Protein AF-A0A924P1Z1-F1 (afdb_monomer_lite)

pLDDT: mean 70.15, std 11.01, range [44.66, 86.44]

Foldseek 3Di:
DDDDDDDPPDDDPPPPDDDDPPPPPPDDPCNVVVCPCVQVVVQVVVCVVPVDNDDPDDDDPVVVCVVVVVVVVVVVVVVVD

Sequence (81 aa):
MKKTTPLKTFTLPKTAIASTPAVAPVIAPNFYVNQLGFFCKQEIKFDKAVKIPLRFRLGSVEDCDRMEGKYRYRAQRKKYD

Radius of gyration: 29.4 Å; chains: 1; bounding box: 72×61×60 Å

Secondary structure (DSSP, 8-state):
----------PPP------------SS-TTHHHHHTTHHHHHHHHHHHHH-------SS-HHHHHHHTTHHHHHHHHTTT-

Structure (mmCIF, N/CA/C/O backbone):
data_AF-A0A924P1Z1-F1
#
_entry.id   AF-A0A924P1Z1-F1
#
loop_
_atom_site.group_PDB
_atom_site.id
_atom_site.type_symbol
_atom_site.label_atom_id
_atom_site.label_alt_id
_atom_site.label_comp_id
_atom_site.label_asym_id
_atom_site.label_entity_id
_atom_site.label_seq_id
_atom_site.pdbx_PDB_ins_code
_atom_site.Cartn_x
_atom_site.Cartn_y
_atom_site.Cartn_z
_atom_site.occupancy
_atom_site.B_iso_or_equiv
_atom_site.auth_seq_id
_atom_site.auth_comp_id
_atom_site.auth_asym_id
_atom_site.auth_atom_id
_atom_site.pdbx_PDB_model_num
ATOM 1 N N . MET A 1 1 ? 51.384 45.531 -25.152 1.00 44.66 1 MET A N 1
ATOM 2 C CA . MET A 1 1 ? 50.003 45.041 -25.378 1.00 44.66 1 MET A CA 1
ATOM 3 C C . MET A 1 1 ? 50.065 43.563 -25.756 1.00 44.66 1 MET A C 1
ATOM 5 O O . MET A 1 1 ? 50.397 43.250 -26.891 1.00 44.66 1 MET A O 1
ATOM 9 N N . LYS A 1 2 ? 49.852 42.648 -24.802 1.00 49.75 2 LYS A N 1
ATOM 10 C CA . LYS A 1 2 ? 49.830 41.199 -25.069 1.00 49.75 2 LYS A CA 1
ATOM 11 C C . LYS A 1 2 ? 48.411 40.849 -25.519 1.00 49.75 2 LYS A C 1
ATOM 13 O O . LYS A 1 2 ? 47.482 40.969 -24.730 1.00 49.75 2 LYS A O 1
ATOM 18 N N . LYS A 1 3 ? 48.231 40.547 -26.806 1.00 49.84 3 LYS A N 1
ATOM 19 C CA . LYS A 1 3 ? 46.922 40.205 -27.371 1.00 49.84 3 LYS A CA 1
ATOM 20 C C . LYS A 1 3 ? 46.482 38.848 -26.820 1.00 49.84 3 LYS A C 1
ATOM 22 O O . LYS A 1 3 ? 47.158 37.846 -27.021 1.00 49.84 3 LYS A O 1
ATOM 27 N N . THR A 1 4 ? 45.361 38.855 -26.116 1.00 58.22 4 THR A N 1
ATOM 28 C CA . THR A 1 4 ? 44.597 37.678 -25.707 1.00 58.22 4 THR A CA 1
ATOM 29 C C . THR A 1 4 ? 44.047 36.959 -26.935 1.00 58.22 4 THR A C 1
ATOM 31 O O . THR A 1 4 ? 43.359 37.580 -27.741 1.00 58.22 4 THR A O 1
ATOM 34 N N . THR A 1 5 ? 44.247 35.647 -27.028 1.00 67.12 5 THR A N 1
ATOM 35 C CA . THR A 1 5 ? 43.340 34.762 -27.774 1.00 67.12 5 THR A CA 1
ATOM 36 C C . THR A 1 5 ? 43.155 33.472 -26.976 1.00 67.12 5 THR A C 1
ATOM 38 O O . THR A 1 5 ? 44.135 32.743 -26.805 1.00 67.12 5 THR A O 1
ATOM 41 N N . PRO A 1 6 ? 41.950 33.172 -26.456 1.00 62.06 6 PRO A N 1
ATOM 42 C CA . PRO A 1 6 ? 41.697 31.892 -25.817 1.00 62.06 6 PRO A CA 1
ATOM 43 C C . PRO A 1 6 ? 41.665 30.792 -26.882 1.00 62.06 6 PRO A C 1
ATOM 45 O O . PRO A 1 6 ? 41.017 30.920 -27.925 1.00 62.06 6 PRO A O 1
ATOM 48 N N . LEU A 1 7 ? 42.391 29.714 -26.607 1.00 61.16 7 LEU A N 1
ATOM 49 C CA . LEU A 1 7 ? 42.383 28.489 -27.392 1.00 61.16 7 LEU A CA 1
ATOM 50 C C . LEU A 1 7 ? 40.945 27.948 -27.420 1.00 61.16 7 LEU A C 1
ATOM 52 O O . LEU A 1 7 ? 40.388 27.599 -26.381 1.00 61.16 7 LEU A O 1
ATOM 56 N N . LYS A 1 8 ? 40.325 27.917 -28.604 1.00 58.78 8 LYS A N 1
ATOM 57 C CA . LYS A 1 8 ? 39.020 27.284 -28.819 1.00 58.78 8 LYS A CA 1
ATOM 58 C C . LYS A 1 8 ? 39.198 25.775 -28.666 1.00 58.78 8 LYS A C 1
ATOM 60 O O . LYS A 1 8 ? 39.732 25.126 -29.562 1.00 58.78 8 LYS A O 1
ATOM 65 N N . THR A 1 9 ? 38.774 25.217 -27.539 1.00 60.31 9 THR A N 1
ATOM 66 C CA . THR A 1 9 ? 38.707 23.768 -27.360 1.00 60.31 9 THR A CA 1
ATOM 67 C C . THR A 1 9 ? 37.595 23.202 -28.235 1.00 60.31 9 THR A C 1
ATOM 69 O O . THR A 1 9 ? 36.407 23.469 -28.065 1.00 60.31 9 THR A O 1
ATOM 72 N N . PHE A 1 10 ? 38.042 22.444 -29.226 1.00 69.81 10 PHE A N 1
ATOM 73 C CA . PHE A 1 10 ? 37.276 21.622 -30.145 1.00 69.81 10 PHE A CA 1
ATOM 74 C C . PHE A 1 10 ? 36.272 20.742 -29.383 1.00 69.81 10 PHE A C 1
ATOM 76 O O . PHE A 1 10 ? 36.653 19.892 -28.579 1.00 69.81 10 PHE A O 1
ATOM 83 N N . THR A 1 11 ? 34.980 20.982 -29.598 1.00 66.62 11 THR A N 1
ATOM 84 C CA . THR A 1 11 ? 33.898 20.189 -29.008 1.00 66.62 11 THR A CA 1
ATOM 85 C C . THR A 1 11 ? 33.847 18.831 -29.706 1.00 66.62 11 THR A C 1
ATOM 87 O O . THR A 1 11 ? 33.789 18.771 -30.933 1.00 66.62 11 THR A O 1
ATOM 90 N N . LEU A 1 12 ? 33.874 17.742 -28.933 1.00 67.00 12 LEU A N 1
ATOM 91 C CA . LEU A 1 12 ? 33.735 16.383 -29.457 1.00 67.00 12 LEU A CA 1
ATOM 92 C C . LEU A 1 12 ? 32.408 16.239 -30.227 1.00 67.00 12 LEU A C 1
ATOM 94 O O . LEU A 1 12 ? 31.364 16.642 -29.704 1.00 67.00 12 LEU A O 1
ATOM 98 N N . PRO A 1 13 ? 32.413 15.657 -31.442 1.00 63.50 13 PRO A N 1
ATOM 99 C CA . PRO A 1 13 ? 31.185 15.395 -32.172 1.00 63.50 13 PRO A CA 1
ATOM 100 C C . PRO A 1 13 ? 30.356 14.384 -31.380 1.00 63.50 13 PRO A C 1
ATOM 102 O O . PRO A 1 13 ? 30.780 13.256 -31.133 1.00 63.50 13 PRO A O 1
ATOM 105 N N . LYS A 1 14 ? 29.162 14.809 -30.962 1.00 62.09 14 LYS A N 1
ATOM 106 C CA . LYS A 1 14 ? 28.140 13.943 -30.379 1.00 62.09 14 LYS A CA 1
ATOM 107 C C . LYS A 1 14 ? 27.734 12.935 -31.450 1.00 62.09 14 LYS A C 1
ATOM 109 O O . LYS A 1 14 ? 26.929 13.254 -32.321 1.00 62.09 14 LYS A O 1
ATOM 114 N N . THR A 1 15 ? 28.331 11.748 -31.405 1.00 59.69 15 THR A N 1
ATOM 115 C CA . THR A 1 15 ? 27.975 10.605 -32.245 1.00 59.69 15 THR A CA 1
ATOM 116 C C . THR A 1 15 ? 26.463 10.423 -32.180 1.00 59.69 15 THR A C 1
ATOM 118 O O . THR A 1 15 ? 25.908 10.177 -31.108 1.00 59.69 15 THR A O 1
ATOM 121 N N . ALA A 1 16 ? 25.789 10.621 -33.312 1.00 64.44 16 ALA A N 1
ATOM 122 C CA . ALA A 1 16 ? 24.375 10.331 -33.455 1.00 64.44 16 ALA A CA 1
ATOM 123 C C . ALA A 1 16 ? 24.206 8.816 -33.306 1.00 64.44 16 ALA A C 1
ATOM 125 O O . ALA A 1 16 ? 24.523 8.042 -34.206 1.00 64.44 16 ALA A O 1
ATOM 126 N N . ILE A 1 17 ? 23.790 8.400 -32.114 1.00 63.59 17 ILE A N 1
ATOM 127 C CA . ILE A 1 17 ? 23.479 7.012 -31.803 1.00 63.59 17 ILE A CA 1
ATOM 128 C C . ILE A 1 17 ? 22.205 6.694 -32.585 1.00 63.59 17 ILE A C 1
ATOM 130 O O . ILE A 1 17 ? 21.187 7.363 -32.401 1.00 63.59 17 ILE A O 1
ATOM 134 N N . ALA A 1 18 ? 22.293 5.735 -33.504 1.00 65.31 18 ALA A N 1
ATOM 135 C CA . ALA A 1 18 ? 21.178 5.284 -34.320 1.00 65.31 18 ALA A CA 1
ATOM 136 C C . ALA A 1 18 ? 19.954 4.989 -33.437 1.00 65.31 18 ALA A C 1
ATOM 138 O O . ALA A 1 18 ? 20.017 4.176 -32.516 1.00 65.31 18 ALA A O 1
ATOM 139 N N . SER A 1 19 ? 18.842 5.672 -33.706 1.00 66.69 19 SER A N 1
ATOM 140 C CA . SER A 1 19 ? 17.567 5.431 -33.042 1.00 66.69 19 SER A CA 1
ATOM 141 C C . SER A 1 19 ? 17.009 4.086 -33.506 1.00 66.69 19 SER A C 1
ATOM 143 O O . SER A 1 19 ? 16.305 4.009 -34.513 1.00 66.69 19 SER A O 1
ATOM 145 N N . THR A 1 20 ? 17.319 3.007 -32.788 1.00 70.31 20 THR A N 1
ATOM 146 C CA . THR A 1 20 ? 16.495 1.795 -32.839 1.00 70.31 20 THR A CA 1
ATOM 147 C C . THR A 1 20 ? 15.054 2.188 -32.506 1.00 70.31 20 THR A C 1
ATOM 149 O O . THR A 1 20 ? 14.859 2.916 -31.526 1.00 70.31 20 THR A O 1
ATOM 152 N N . PRO A 1 21 ? 14.044 1.756 -33.283 1.00 64.44 21 PRO A N 1
ATOM 153 C CA . PRO A 1 21 ? 12.654 2.039 -32.960 1.00 64.44 21 PRO A CA 1
ATOM 154 C C . PRO A 1 21 ? 12.350 1.416 -31.599 1.00 64.44 21 PRO A C 1
ATOM 156 O O . PRO A 1 21 ? 12.343 0.196 -31.441 1.00 64.44 21 PRO A O 1
ATOM 159 N N . ALA A 1 22 ? 12.162 2.268 -30.594 1.00 69.12 22 ALA A N 1
ATOM 160 C CA . ALA A 1 22 ? 11.789 1.830 -29.265 1.00 69.12 22 ALA A CA 1
ATOM 161 C C . ALA A 1 22 ? 10.3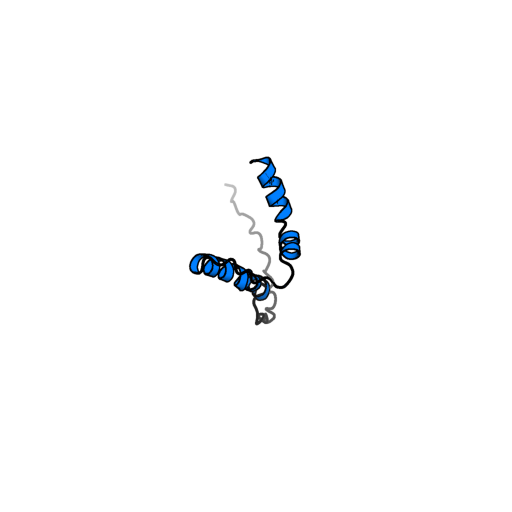64 1.279 -29.349 1.00 69.12 22 ALA A C 1
ATOM 163 O O . ALA A 1 22 ? 9.399 2.035 -29.457 1.00 69.12 22 ALA A O 1
ATOM 164 N N . VAL A 1 23 ? 10.234 -0.047 -29.345 1.00 72.00 23 VAL A N 1
ATOM 165 C CA . VAL A 1 23 ? 8.945 -0.715 -29.183 1.00 72.00 23 VAL A CA 1
ATOM 166 C C . VAL A 1 23 ? 8.459 -0.365 -27.781 1.00 72.00 23 VAL A C 1
ATOM 168 O O . VAL A 1 23 ? 8.973 -0.878 -26.787 1.00 72.00 23 VAL A O 1
ATOM 171 N N . ALA A 1 24 ? 7.526 0.583 -27.694 1.00 74.12 24 ALA A N 1
ATOM 172 C CA . ALA A 1 24 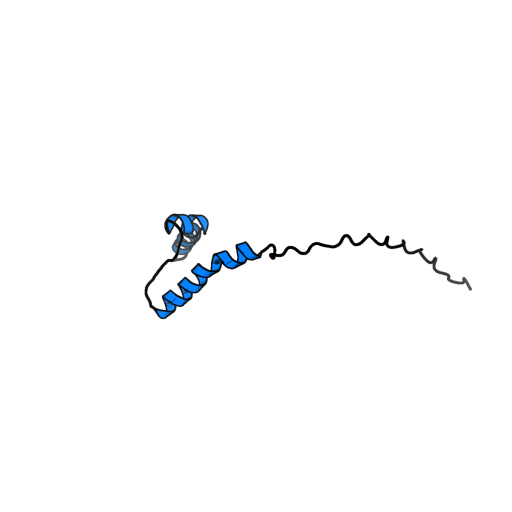? 6.930 0.956 -26.424 1.00 74.12 24 ALA A CA 1
ATOM 173 C C . ALA A 1 24 ? 6.181 -0.265 -25.864 1.00 74.12 24 ALA A C 1
ATOM 175 O O . ALA A 1 24 ? 5.392 -0.881 -26.589 1.00 74.12 24 ALA A O 1
ATOM 176 N N . PRO A 1 25 ? 6.413 -0.648 -24.599 1.00 77.06 25 PRO A N 1
ATOM 177 C CA . PRO A 1 25 ? 5.660 -1.732 -23.997 1.00 77.06 25 PRO A CA 1
ATOM 178 C C . PRO A 1 25 ? 4.180 -1.333 -23.927 1.00 77.06 25 PRO A C 1
ATOM 180 O O . PRO A 1 25 ? 3.841 -0.245 -23.467 1.00 77.06 25 PRO A O 1
ATOM 183 N N . VAL A 1 26 ? 3.297 -2.233 -24.371 1.00 84.25 26 VAL A N 1
ATOM 184 C CA . VAL A 1 26 ? 1.829 -2.051 -24.360 1.00 84.25 26 VAL A CA 1
ATOM 185 C C . VAL A 1 26 ? 1.300 -1.805 -22.941 1.00 84.25 26 VAL A C 1
ATOM 187 O O . VAL A 1 26 ? 0.256 -1.188 -22.746 1.00 84.25 26 VAL A O 1
ATOM 190 N N . ILE A 1 27 ? 2.036 -2.276 -21.934 1.00 85.56 27 ILE A N 1
ATOM 191 C CA . ILE A 1 27 ? 1.682 -2.182 -20.525 1.00 85.56 27 ILE A CA 1
ATOM 192 C C . ILE A 1 27 ? 2.782 -1.418 -19.797 1.00 85.56 27 ILE A C 1
ATOM 194 O O . ILE A 1 27 ? 3.967 -1.734 -19.918 1.00 85.56 27 ILE A O 1
ATOM 198 N N . ALA A 1 28 ? 2.380 -0.420 -19.008 1.00 86.00 28 ALA A N 1
ATOM 199 C CA . ALA A 1 28 ? 3.310 0.303 -18.158 1.00 86.00 28 ALA A CA 1
ATOM 200 C C . ALA A 1 28 ? 3.976 -0.671 -17.166 1.00 86.00 28 ALA A C 1
ATOM 202 O O . ALA A 1 28 ? 3.279 -1.492 -16.565 1.00 86.00 28 ALA A O 1
ATOM 203 N N . PRO A 1 29 ? 5.289 -0.557 -16.913 1.00 82.75 29 PRO A N 1
ATOM 204 C CA . PRO A 1 29 ? 6.021 -1.497 -16.058 1.00 82.75 29 PRO A CA 1
ATOM 205 C C . PRO A 1 29 ? 5.442 -1.621 -14.637 1.00 82.75 29 PRO A C 1
ATOM 207 O O . PRO A 1 29 ? 5.550 -2.668 -14.011 1.00 82.75 29 PRO A O 1
ATOM 210 N N . ASN A 1 30 ? 4.751 -0.586 -14.148 1.00 84.50 30 ASN A N 1
ATOM 211 C CA . ASN A 1 30 ? 4.132 -0.565 -12.819 1.00 84.50 30 ASN A CA 1
ATOM 212 C C . ASN A 1 30 ? 2.624 -0.881 -12.821 1.00 84.50 30 ASN A C 1
ATOM 214 O O . ASN A 1 30 ? 1.963 -0.764 -11.790 1.00 84.50 30 ASN A O 1
ATOM 218 N N . PHE A 1 31 ? 2.042 -1.245 -13.964 1.00 85.19 31 PHE A N 1
ATOM 219 C CA . PHE A 1 31 ? 0.595 -1.425 -14.096 1.00 85.19 31 PHE A CA 1
ATOM 220 C C . PHE A 1 31 ? 0.060 -2.523 -13.170 1.00 85.19 31 PHE A C 1
ATOM 222 O O . PHE A 1 31 ? -0.962 -2.319 -12.517 1.00 85.19 31 PHE A O 1
ATOM 229 N N . TYR A 1 32 ? 0.775 -3.647 -13.062 1.00 79.69 32 TYR A N 1
ATOM 230 C CA . TYR A 1 32 ? 0.392 -4.766 -12.201 1.00 79.69 32 TYR A CA 1
ATOM 231 C C . TYR A 1 32 ? 0.408 -4.365 -10.721 1.00 79.69 32 TYR A C 1
ATOM 233 O O . TYR A 1 32 ? -0.622 -4.416 -10.056 1.00 79.69 32 TYR A O 1
ATOM 241 N N . VAL A 1 33 ? 1.546 -3.863 -10.227 1.00 82.19 33 VAL A N 1
ATOM 242 C CA . VAL A 1 33 ? 1.725 -3.496 -8.811 1.00 82.19 33 VAL A CA 1
ATOM 243 C C . VAL A 1 33 ? 0.780 -2.383 -8.349 1.00 82.19 33 VAL A C 1
ATOM 245 O O . VAL A 1 33 ? 0.301 -2.414 -7.217 1.00 82.19 33 VAL A O 1
ATOM 248 N N . ASN A 1 34 ? 0.432 -1.439 -9.229 1.00 81.31 34 ASN A N 1
ATOM 249 C CA . ASN A 1 34 ? -0.462 -0.330 -8.889 1.00 81.31 34 ASN A CA 1
ATOM 250 C C . ASN A 1 34 ? -1.923 -0.762 -8.681 1.00 81.31 34 ASN A C 1
ATOM 252 O O . ASN A 1 34 ? -2.666 -0.087 -7.963 1.00 81.31 34 ASN A O 1
ATOM 256 N N . GLN A 1 35 ? -2.346 -1.873 -9.288 1.00 80.81 35 GLN A N 1
ATOM 257 C CA . GLN A 1 35 ? -3.727 -2.360 -9.213 1.00 80.81 35 GLN A CA 1
ATOM 258 C C . GLN A 1 35 ? -3.980 -3.311 -8.041 1.00 80.81 35 GLN A C 1
ATOM 260 O O . GLN A 1 35 ? -5.126 -3.457 -7.619 1.00 80.81 35 GLN A O 1
ATOM 265 N N . LEU A 1 36 ? -2.928 -3.886 -7.448 1.00 81.06 36 LEU A N 1
ATOM 266 C CA . LEU A 1 36 ? -3.048 -4.833 -6.331 1.00 81.06 36 LEU A CA 1
ATOM 267 C C . LEU A 1 36 ? -3.770 -4.231 -5.111 1.00 81.06 36 LEU A C 1
ATOM 269 O O . LEU A 1 36 ? -4.487 -4.928 -4.402 1.00 81.06 36 LEU A O 1
ATOM 273 N N . GLY A 1 37 ? -3.642 -2.920 -4.885 1.00 80.88 37 GLY A N 1
ATOM 274 C CA . GLY A 1 37 ? -4.294 -2.219 -3.774 1.00 80.88 37 GLY A CA 1
ATOM 275 C C . GLY A 1 37 ? -5.748 -1.792 -4.021 1.00 80.88 37 GLY A C 1
ATOM 276 O O . GLY A 1 37 ? -6.306 -1.087 -3.177 1.00 80.88 37 GLY A O 1
ATOM 277 N N . PHE A 1 38 ? -6.358 -2.139 -5.163 1.00 84.75 38 PHE A N 1
ATOM 278 C CA . PHE A 1 38 ? -7.721 -1.713 -5.508 1.00 84.75 38 PHE A CA 1
ATOM 279 C C . PHE A 1 38 ? -8.746 -2.183 -4.469 1.00 84.75 38 PHE A C 1
ATOM 281 O O . PHE A 1 38 ? -9.476 -1.359 -3.915 1.00 84.75 38 PHE A O 1
ATOM 288 N N . PHE A 1 39 ? -8.741 -3.476 -4.136 1.00 82.50 39 PHE A N 1
ATOM 289 C CA . PHE A 1 39 ? -9.677 -4.050 -3.169 1.00 82.50 39 PHE A CA 1
ATOM 290 C C . PHE A 1 39 ? -9.489 -3.476 -1.765 1.00 82.50 39 PHE A C 1
ATOM 292 O O . PHE A 1 39 ? -10.464 -3.026 -1.173 1.00 82.50 39 PHE A O 1
ATOM 299 N N . CYS A 1 40 ? -8.249 -3.350 -1.279 1.00 76.56 40 CYS A N 1
ATOM 300 C CA . CYS A 1 40 ? -7.970 -2.770 0.040 1.00 76.56 40 CYS A CA 1
ATOM 301 C C . CYS A 1 40 ? -8.518 -1.339 0.188 1.00 76.56 40 CYS A C 1
ATOM 303 O O . CYS A 1 40 ? -9.021 -0.958 1.243 1.00 76.56 40 CYS A O 1
ATOM 305 N N . LYS A 1 41 ? -8.441 -0.523 -0.871 1.00 82.88 41 LYS A N 1
ATOM 306 C CA . LYS A 1 41 ? -8.976 0.848 -0.852 1.00 82.88 41 LYS A CA 1
ATOM 307 C C . LYS A 1 41 ? -10.503 0.872 -0.863 1.00 82.88 41 LYS A C 1
ATOM 309 O O . LYS A 1 41 ? -11.089 1.745 -0.222 1.00 82.88 41 LYS A O 1
ATOM 314 N N . GLN A 1 42 ? -11.139 -0.038 -1.600 1.00 85.56 42 GLN A N 1
ATOM 315 C CA . GLN A 1 42 ? -12.599 -0.138 -1.637 1.00 85.56 42 GLN A CA 1
ATOM 316 C C . GLN A 1 42 ? -13.158 -0.696 -0.332 1.00 85.56 42 GLN A C 1
ATOM 318 O O . GLN A 1 42 ? -14.150 -0.173 0.162 1.00 85.56 42 GLN A O 1
ATOM 323 N N . GLU A 1 43 ? -12.468 -1.659 0.275 1.00 82.94 43 GLU A N 1
ATOM 324 C CA . GLU A 1 43 ? -12.785 -2.209 1.591 1.00 82.94 43 GLU A CA 1
ATOM 325 C C . GLU A 1 43 ? -12.904 -1.099 2.642 1.00 82.94 43 GLU A C 1
ATOM 327 O O . GLU A 1 43 ? -13.935 -0.971 3.289 1.00 82.94 43 GLU A O 1
ATOM 332 N N . ILE A 1 44 ? -11.908 -0.208 2.731 1.00 82.81 44 ILE A N 1
ATOM 333 C CA . ILE A 1 44 ? -11.915 0.914 3.686 1.00 82.81 44 ILE A CA 1
ATOM 334 C C . ILE A 1 44 ? -13.090 1.873 3.442 1.00 82.81 44 ILE A C 1
ATOM 336 O O . ILE A 1 44 ? -13.647 2.435 4.385 1.00 82.81 44 ILE A O 1
ATOM 340 N N . LYS A 1 45 ? -13.455 2.119 2.179 1.00 85.12 45 LYS A N 1
ATOM 341 C CA . LYS A 1 45 ? -14.598 2.984 1.843 1.00 85.12 45 LYS A CA 1
ATOM 342 C C . LYS A 1 45 ? -15.922 2.314 2.198 1.00 85.12 45 LYS A C 1
ATOM 344 O O . LYS A 1 45 ? -16.818 2.982 2.706 1.00 85.12 45 LYS A O 1
ATOM 349 N N . PHE A 1 46 ? -16.024 1.013 1.949 1.00 86.44 46 PHE A N 1
ATOM 350 C CA . PHE A 1 46 ? -17.210 0.223 2.239 1.00 86.44 46 PHE A CA 1
ATOM 351 C C . PHE A 1 46 ? -17.424 0.057 3.746 1.00 86.44 46 PHE A C 1
ATOM 353 O O . PHE A 1 46 ? -18.534 0.269 4.220 1.00 86.44 46 PHE A O 1
ATOM 360 N N . ASP A 1 47 ? -16.364 -0.202 4.511 1.00 81.56 47 ASP A N 1
ATOM 361 C CA . ASP A 1 47 ? -16.401 -0.290 5.977 1.00 81.56 47 ASP A CA 1
ATOM 362 C C . ASP A 1 47 ? -16.917 1.020 6.601 1.00 81.56 47 ASP A C 1
ATOM 364 O O . ASP A 1 47 ? -17.819 1.020 7.437 1.00 81.56 47 ASP A O 1
ATOM 368 N N . LYS A 1 48 ? -16.460 2.173 6.091 1.00 80.81 48 LYS A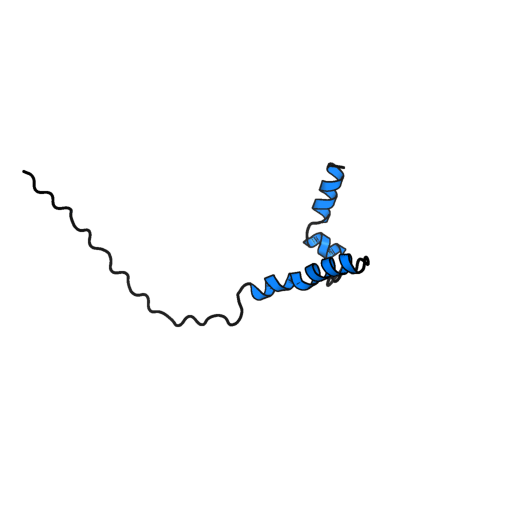 N 1
ATOM 369 C CA . LYS A 1 48 ? -16.976 3.491 6.507 1.00 80.81 48 LYS A CA 1
ATOM 370 C C . LYS A 1 48 ? -18.458 3.696 6.191 1.00 80.81 48 LYS A C 1
ATOM 372 O O . LYS A 1 48 ? -19.144 4.372 6.955 1.00 80.81 48 LYS A O 1
ATOM 377 N N . ALA A 1 49 ? -18.934 3.168 5.065 1.00 85.25 49 ALA A N 1
ATOM 378 C CA . ALA A 1 49 ? -20.315 3.343 4.624 1.00 85.25 49 ALA A CA 1
ATOM 379 C C . ALA A 1 49 ? -21.282 2.388 5.340 1.00 85.25 49 ALA A C 1
ATOM 381 O O . ALA A 1 49 ? -22.373 2.794 5.730 1.00 85.25 49 ALA A O 1
ATOM 382 N N . VAL A 1 50 ? -20.878 1.130 5.522 1.00 82.81 50 VAL A N 1
ATOM 383 C CA . VAL A 1 50 ? -21.759 0.041 5.959 1.00 82.81 50 VAL A CA 1
ATOM 384 C C . VAL A 1 50 ? -21.552 -0.309 7.440 1.00 82.81 50 VAL A C 1
ATOM 386 O O . VAL A 1 50 ? -22.409 -0.959 8.027 1.00 82.81 50 VAL A O 1
ATOM 389 N N . LYS A 1 51 ? -20.476 0.173 8.088 1.00 80.81 51 LYS A N 1
ATOM 390 C CA . LYS A 1 51 ? -20.096 -0.139 9.488 1.00 80.81 51 LYS A CA 1
ATOM 391 C C . LYS A 1 51 ? -19.946 -1.642 9.765 1.00 80.81 51 LYS A C 1
ATOM 393 O O . LYS A 1 51 ? -19.989 -2.071 10.916 1.00 80.81 51 LYS A O 1
ATOM 398 N N . ILE A 1 52 ? -19.785 -2.438 8.711 1.00 77.69 52 ILE A N 1
ATOM 399 C CA . ILE A 1 52 ? -19.556 -3.877 8.782 1.00 77.69 52 ILE A CA 1
ATOM 400 C C . ILE A 1 52 ? -18.106 -4.108 8.353 1.00 77.69 52 ILE A C 1
ATOM 402 O O . ILE A 1 52 ? -17.767 -3.753 7.219 1.00 77.69 52 ILE A O 1
ATOM 406 N N . PRO A 1 53 ? -17.271 -4.738 9.203 1.00 68.00 53 PRO A N 1
ATOM 407 C CA . PRO A 1 53 ? -15.867 -4.979 8.902 1.00 68.00 53 PRO A CA 1
ATOM 408 C C . PRO A 1 53 ? -15.727 -6.155 7.928 1.00 68.00 53 PRO A C 1
ATOM 410 O O . PRO A 1 53 ? -15.307 -7.253 8.298 1.00 68.00 53 PRO A O 1
ATOM 413 N N . LEU A 1 54 ? -16.108 -5.946 6.669 1.00 70.88 54 LEU A N 1
ATOM 414 C CA . LEU A 1 54 ? -15.856 -6.902 5.595 1.00 70.88 54 LEU A CA 1
ATOM 415 C C . LEU A 1 54 ? -14.396 -6.787 5.179 1.00 70.88 54 LEU A C 1
ATOM 417 O O . LEU A 1 54 ? -13.967 -5.708 4.789 1.00 70.88 54 LEU A O 1
ATOM 421 N N . ARG A 1 55 ? -13.642 -7.888 5.259 1.00 72.12 55 ARG A N 1
ATOM 422 C CA . ARG A 1 55 ? -12.232 -7.932 4.854 1.00 72.12 55 ARG A CA 1
ATOM 423 C C . ARG A 1 55 ? -12.065 -8.795 3.618 1.00 72.12 55 ARG A C 1
ATOM 425 O O . ARG A 1 55 ? -12.155 -10.017 3.707 1.00 72.12 55 ARG A O 1
ATOM 432 N N . PHE A 1 56 ? -11.812 -8.175 2.471 1.00 70.12 56 PHE A N 1
ATOM 433 C CA . PHE A 1 56 ? -11.622 -8.874 1.201 1.00 70.12 56 PHE A CA 1
ATOM 434 C C . PHE A 1 56 ? -10.133 -9.163 1.012 1.00 70.12 56 PHE A C 1
ATOM 436 O O . PHE A 1 56 ? -9.448 -8.545 0.199 1.00 70.12 56 PHE A O 1
ATOM 443 N N . ARG A 1 57 ? -9.616 -10.101 1.810 1.00 67.19 57 ARG A N 1
ATOM 444 C CA . ARG A 1 57 ? -8.249 -10.618 1.683 1.00 67.19 57 ARG A CA 1
ATOM 445 C C . ARG A 1 57 ? -8.283 -11.995 1.032 1.00 67.19 57 ARG A C 1
ATOM 447 O O . ARG A 1 57 ? -9.080 -12.845 1.413 1.00 67.19 57 ARG A O 1
ATOM 454 N N . LEU A 1 58 ? -7.411 -12.216 0.053 1.00 66.44 58 LEU A N 1
ATOM 455 C CA . LEU A 1 58 ? -7.167 -13.546 -0.499 1.00 66.44 58 LEU A CA 1
ATOM 456 C C . LEU A 1 58 ? -6.238 -14.291 0.472 1.00 66.44 58 LEU A C 1
ATOM 458 O O . LEU A 1 58 ? -5.035 -14.046 0.477 1.00 66.44 58 LEU A O 1
ATOM 462 N N . GLY A 1 59 ? -6.806 -15.150 1.324 1.00 68.62 59 GLY A N 1
ATOM 463 C CA . GLY A 1 59 ? -6.069 -15.946 2.317 1.00 68.62 59 GLY A CA 1
ATOM 464 C C . GLY A 1 59 ? -6.4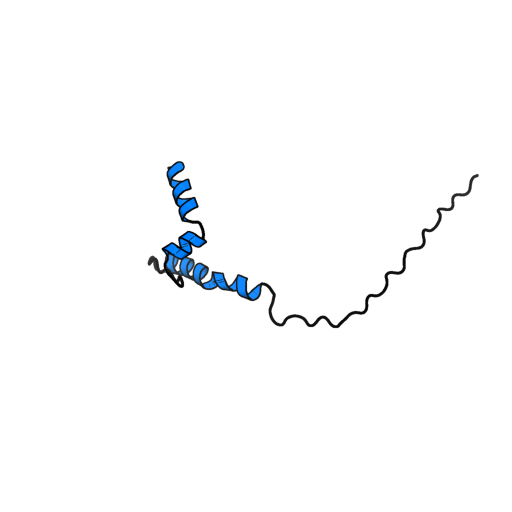21 -15.620 3.773 1.00 68.62 59 GLY A C 1
ATOM 465 O O . GLY A 1 59 ? -7.362 -14.877 4.053 1.00 68.62 59 GLY A 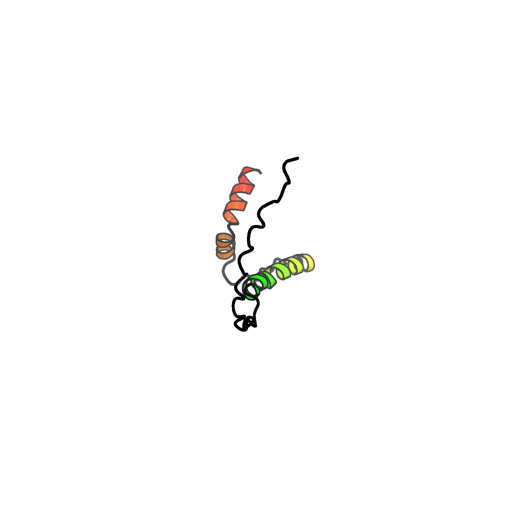O 1
ATOM 466 N N . SER A 1 60 ? -5.669 -16.198 4.716 1.00 72.81 60 SER A N 1
ATOM 467 C CA . SER A 1 60 ? -5.859 -15.936 6.147 1.00 72.81 60 SER A CA 1
ATOM 468 C C . SER A 1 60 ? -5.445 -14.505 6.502 1.00 72.81 60 SER A C 1
ATOM 470 O O . SER A 1 60 ? -4.377 -14.025 6.110 1.00 72.81 60 SER A O 1
ATOM 472 N N . VAL A 1 61 ? -6.278 -13.820 7.293 1.00 69.44 61 VAL A N 1
ATOM 473 C CA . VAL A 1 61 ? -6.016 -12.455 7.786 1.00 69.44 61 VAL A CA 1
ATOM 474 C C . VAL A 1 61 ? -4.678 -12.382 8.526 1.00 69.44 61 VAL A C 1
ATOM 476 O O . VAL A 1 61 ? -3.961 -11.389 8.392 1.00 69.44 61 VAL A O 1
ATOM 479 N N . GLU A 1 62 ? -4.338 -13.443 9.256 1.00 66.75 62 GLU A N 1
ATOM 480 C CA . GLU A 1 62 ? -3.130 -13.572 10.073 1.00 66.75 62 GLU A CA 1
ATOM 481 C C . GLU A 1 62 ? -1.859 -13.627 9.221 1.00 66.75 62 GLU A C 1
ATOM 483 O O . GLU A 1 62 ? -0.847 -13.019 9.573 1.00 66.75 62 GLU A O 1
ATOM 488 N N . ASP A 1 63 ? -1.914 -14.293 8.066 1.00 71.88 63 ASP A N 1
ATOM 489 C CA . ASP A 1 63 ? -0.775 -14.410 7.155 1.00 71.88 63 ASP A CA 1
ATOM 490 C C . ASP A 1 63 ? -0.515 -13.091 6.426 1.00 71.88 63 ASP A C 1
ATOM 492 O O . ASP A 1 63 ? 0.629 -12.637 6.349 1.00 71.88 63 ASP A O 1
ATOM 496 N N . CYS A 1 64 ? -1.573 -12.404 5.985 1.00 66.06 64 CYS A N 1
ATOM 497 C CA . CYS A 1 64 ? -1.453 -11.055 5.434 1.00 66.06 64 CYS A CA 1
ATOM 498 C C . CYS A 1 64 ? -0.923 -10.057 6.473 1.00 66.06 64 CYS A C 1
ATOM 500 O O . CYS A 1 64 ? -0.034 -9.272 6.159 1.00 66.06 64 CYS A O 1
ATOM 502 N N . ASP A 1 65 ? -1.410 -10.090 7.719 1.00 71.00 65 ASP A N 1
ATOM 503 C CA . ASP A 1 65 ? -0.918 -9.200 8.781 1.00 71.00 65 ASP A CA 1
ATOM 504 C C . ASP A 1 65 ? 0.529 -9.518 9.198 1.00 71.00 65 ASP A C 1
ATOM 506 O O . ASP A 1 65 ? 1.256 -8.618 9.641 1.00 71.00 65 ASP A O 1
ATOM 510 N N . ARG A 1 66 ? 0.979 -10.770 9.024 1.00 74.88 66 ARG A N 1
ATOM 511 C CA . ARG A 1 66 ? 2.384 -11.169 9.192 1.00 74.88 66 ARG A CA 1
ATOM 512 C C . ARG A 1 66 ? 3.258 -10.601 8.076 1.00 74.88 66 ARG A C 1
ATOM 514 O O . ARG A 1 66 ? 4.295 -10.019 8.387 1.00 74.88 66 ARG A O 1
ATOM 521 N N . MET A 1 67 ? 2.825 -10.705 6.818 1.00 74.19 67 MET A N 1
ATOM 522 C CA . MET A 1 67 ? 3.541 -10.148 5.660 1.00 74.19 67 MET A CA 1
ATOM 523 C C . MET A 1 67 ? 3.558 -8.612 5.646 1.00 74.19 67 MET A C 1
ATOM 525 O O . MET A 1 67 ? 4.568 -8.015 5.294 1.00 74.19 67 MET A O 1
ATOM 529 N N . GLU A 1 68 ? 2.481 -7.959 6.094 1.00 70.94 68 GLU A N 1
ATOM 530 C CA . GLU A 1 68 ? 2.400 -6.497 6.257 1.00 70.94 68 GLU A CA 1
ATOM 531 C C . GLU A 1 68 ? 3.163 -5.991 7.500 1.00 70.94 68 GLU A C 1
ATOM 533 O O . GLU A 1 68 ? 3.271 -4.785 7.720 1.00 70.94 68 GLU A O 1
ATOM 538 N N . GLY A 1 69 ? 3.676 -6.889 8.350 1.00 70.62 69 GLY A N 1
ATOM 539 C CA . GLY A 1 69 ? 4.437 -6.528 9.548 1.00 70.62 69 GLY A CA 1
ATOM 540 C C . GLY A 1 69 ? 3.602 -5.903 10.674 1.00 70.62 69 GLY A C 1
ATOM 541 O O . GLY A 1 69 ? 4.164 -5.349 11.625 1.00 70.62 69 GLY A O 1
ATOM 542 N N . LYS A 1 70 ? 2.268 -6.013 10.641 1.00 64.56 70 LYS A N 1
ATOM 543 C CA . LYS A 1 70 ? 1.376 -5.366 11.624 1.00 64.56 70 LYS A CA 1
ATOM 544 C C . LYS A 1 70 ? 1.563 -5.861 13.053 1.00 64.56 70 LYS A C 1
ATOM 546 O O . LYS A 1 70 ? 1.345 -5.101 13.997 1.00 64.56 70 LYS A O 1
ATOM 551 N N . TYR A 1 71 ? 2.028 -7.095 13.241 1.00 63.81 71 TYR A N 1
ATOM 552 C CA . TYR A 1 71 ? 2.376 -7.610 14.569 1.00 63.81 71 TYR A CA 1
ATOM 553 C C . TYR A 1 71 ? 3.541 -6.844 15.211 1.00 63.81 71 TYR A C 1
ATOM 555 O O . TYR A 1 71 ? 3.540 -6.649 16.427 1.00 63.81 71 TYR A O 1
ATOM 563 N N . ARG A 1 72 ? 4.496 -6.338 14.414 1.00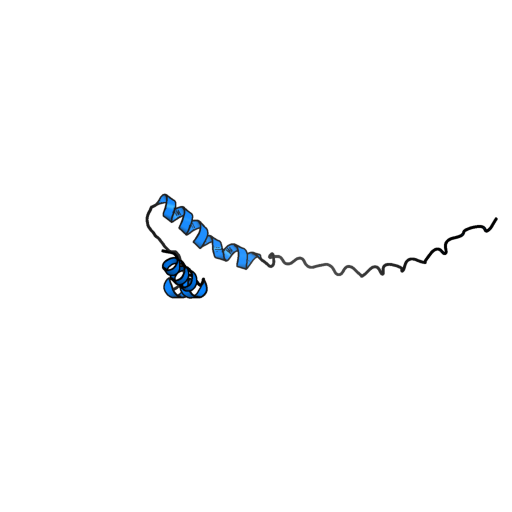 60.62 72 ARG A N 1
ATOM 564 C CA . ARG A 1 72 ? 5.583 -5.482 14.923 1.00 60.62 72 ARG A CA 1
ATOM 565 C C . ARG A 1 72 ? 5.028 -4.134 15.391 1.00 60.62 72 ARG A C 1
ATOM 567 O O . ARG A 1 72 ? 5.395 -3.672 16.465 1.00 60.62 72 ARG A O 1
ATOM 574 N N . TYR A 1 73 ? 4.076 -3.569 14.648 1.00 58.81 73 TYR A N 1
ATOM 575 C CA . TYR A 1 73 ? 3.389 -2.324 15.010 1.00 58.81 73 TYR A CA 1
ATOM 576 C C . TYR A 1 73 ? 2.496 -2.467 16.258 1.00 58.81 73 TYR A C 1
ATOM 578 O O . TYR A 1 73 ? 2.507 -1.590 17.119 1.00 58.81 73 TYR A O 1
ATOM 586 N N . ARG A 1 74 ? 1.760 -3.583 16.421 1.00 56.22 74 ARG A N 1
ATOM 587 C CA . ARG A 1 74 ? 0.947 -3.845 17.634 1.00 56.22 74 ARG A CA 1
ATOM 588 C C . ARG A 1 74 ? 1.799 -4.069 18.885 1.00 56.22 74 ARG A C 1
ATOM 590 O O . ARG A 1 74 ? 1.392 -3.640 19.962 1.00 56.22 74 ARG A O 1
ATOM 597 N N . ALA A 1 75 ? 2.966 -4.705 18.754 1.00 57.66 75 ALA A N 1
ATOM 598 C CA . ALA A 1 75 ? 3.919 -4.851 19.856 1.00 57.66 75 ALA A CA 1
ATOM 599 C C . ALA A 1 75 ? 4.544 -3.505 20.261 1.00 57.66 75 ALA A C 1
ATOM 601 O O . ALA A 1 75 ? 4.734 -3.252 21.446 1.00 57.66 75 ALA A O 1
ATOM 602 N N . GLN A 1 76 ? 4.813 -2.623 19.292 1.00 54.41 76 GLN A N 1
ATOM 603 C CA . GLN A 1 76 ? 5.289 -1.266 19.564 1.00 54.41 76 GLN A CA 1
ATOM 604 C C . GLN A 1 76 ? 4.207 -0.385 20.203 1.00 54.41 76 GLN A C 1
ATOM 606 O O . GLN A 1 76 ? 4.522 0.347 21.133 1.00 54.41 76 GLN A O 1
ATOM 611 N N . ARG A 1 77 ? 2.933 -0.498 19.796 1.00 56.84 77 ARG A N 1
ATOM 612 C CA . ARG A 1 77 ? 1.824 0.262 20.409 1.00 56.84 77 ARG A CA 1
ATOM 613 C C . ARG A 1 77 ? 1.637 -0.040 21.898 1.00 56.84 77 ARG A C 1
ATOM 615 O O . ARG A 1 77 ? 1.543 0.890 22.679 1.00 56.84 77 ARG A O 1
ATOM 622 N N . LYS A 1 78 ? 1.680 -1.318 22.300 1.00 53.38 78 LYS A N 1
ATOM 623 C CA . LYS A 1 78 ? 1.600 -1.723 23.720 1.00 53.38 78 LYS A CA 1
ATOM 624 C C . LYS A 1 78 ? 2.773 -1.247 24.586 1.00 53.38 78 LYS A C 1
ATOM 626 O O . LYS A 1 78 ? 2.727 -1.419 25.793 1.00 53.38 78 LYS A O 1
ATOM 631 N N . LYS A 1 79 ? 3.852 -0.742 23.980 1.00 46.28 79 LYS A N 1
ATOM 632 C CA . LYS A 1 79 ? 5.018 -0.220 24.703 1.00 46.28 79 LYS A CA 1
ATOM 633 C C . LYS A 1 79 ? 4.880 1.277 25.033 1.00 46.28 79 LYS A C 1
ATOM 635 O O . LYS A 1 79 ? 5.692 1.788 25.793 1.00 46.28 79 LYS A O 1
ATOM 640 N N . TYR A 1 80 ? 3.896 1.959 24.439 1.00 51.12 80 TYR A N 1
ATOM 641 C CA . TYR A 1 80 ? 3.615 3.391 24.614 1.00 51.12 80 TYR A CA 1
ATOM 642 C C . TYR A 1 80 ? 2.177 3.678 25.094 1.00 51.12 80 TYR A C 1
ATOM 644 O O . TYR A 1 80 ? 1.830 4.847 25.246 1.00 51.12 80 TYR A O 1
ATOM 652 N N . ASP A 1 81 ? 1.366 2.634 25.298 1.00 46.50 81 ASP A N 1
ATOM 653 C CA . ASP A 1 81 ? 0.135 2.656 26.105 1.00 46.50 81 ASP A CA 1
ATOM 654 C C . ASP A 1 81 ? 0.518 2.273 27.549 1.00 46.50 81 ASP A C 1
ATOM 656 O O . ASP A 1 81 ? 0.003 2.908 28.494 1.00 46.50 81 ASP A O 1
#